Protein AF-A0A7X8UPL4-F1 (afdb_monomer_lite)

Secondary structure (DSSP, 8-state):
----STTTTGGGS-HHHHHHHTT--HHHHHHHHHHHHHSTT-HHHHHHHHHHHHTT---S---SS-HHHHHHHHHHHHHHHHHHT--GGGT----

pLDDT: mean 85.67, std 16.48, range [38.94, 98.44]

Sequence (95 aa):
REVQEVDSASSKLPDDIRRFLDKMSNEERMLVVLKRELYEGSWSEMISDLRARLEGRPYIFKLAHRIADDLDRIERLKTFEDASRIDLGDFVTLD

Structure (mmCIF, N/CA/C/O backbone):
data_AF-A0A7X8UPL4-F1
#
_entry.id   AF-A0A7X8UPL4-F1
#
loop_
_atom_site.group_PDB
_atom_site.id
_atom_site.type_symb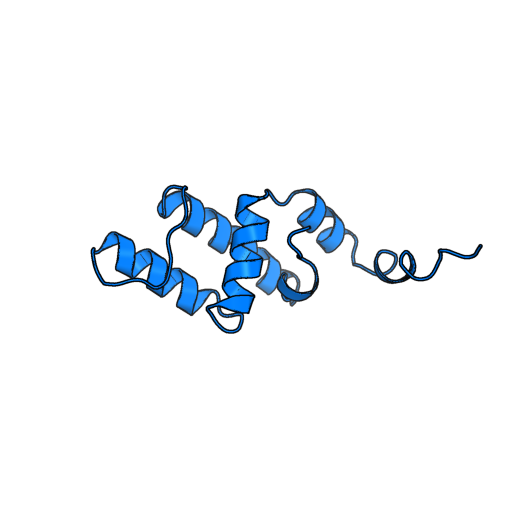ol
_atom_site.label_atom_id
_atom_site.label_alt_id
_atom_site.label_comp_id
_atom_site.label_asym_id
_atom_site.label_entity_id
_atom_site.label_seq_id
_atom_site.pdbx_PDB_ins_code
_atom_site.Cartn_x
_atom_site.Cartn_y
_atom_site.Cartn_z
_atom_site.occupancy
_atom_site.B_iso_or_equiv
_atom_site.auth_seq_id
_atom_site.auth_comp_id
_atom_site.auth_asym_id
_atom_site.auth_atom_id
_atom_site.pdbx_PDB_model_num
ATOM 1 N N . ARG A 1 1 ? 1.449 19.015 -34.784 1.00 49.84 1 ARG A N 1
ATOM 2 C CA . ARG A 1 1 ? 0.821 17.782 -34.261 1.00 49.84 1 ARG A CA 1
ATOM 3 C C . ARG A 1 1 ? 1.967 16.816 -34.043 1.00 49.84 1 ARG A C 1
ATOM 5 O O . ARG A 1 1 ? 2.398 16.224 -35.011 1.00 49.84 1 ARG A O 1
ATOM 12 N N . GLU A 1 2 ? 2.501 16.755 -32.832 1.00 38.94 2 GLU A N 1
ATOM 13 C CA . GLU A 1 2 ? 3.477 15.736 -32.437 1.00 38.94 2 GLU A CA 1
ATOM 14 C C . GLU A 1 2 ? 3.332 15.566 -30.926 1.00 38.94 2 GLU A C 1
ATOM 16 O O . GLU A 1 2 ? 3.916 16.267 -30.112 1.00 38.94 2 GLU A O 1
ATOM 21 N N . VAL A 1 3 ? 2.363 14.723 -30.586 1.00 49.47 3 VAL A N 1
ATOM 22 C CA . VAL A 1 3 ? 2.158 14.150 -29.259 1.00 49.47 3 VAL A CA 1
ATOM 23 C C . VAL A 1 3 ? 2.998 12.885 -29.272 1.00 49.47 3 VAL A C 1
ATOM 25 O O . VAL A 1 3 ? 2.527 11.873 -29.782 1.00 49.47 3 VAL A O 1
ATOM 28 N N . GLN A 1 4 ? 4.260 12.954 -28.841 1.00 48.25 4 GLN A N 1
ATOM 29 C CA . GLN A 1 4 ? 5.083 11.747 -28.718 1.00 48.25 4 GLN A CA 1
ATOM 30 C C . GLN A 1 4 ? 6.324 11.925 -27.826 1.00 48.25 4 GLN A C 1
ATOM 32 O O . GLN A 1 4 ? 7.436 11.625 -28.232 1.00 48.25 4 GLN A O 1
ATOM 37 N N . GLU A 1 5 ? 6.153 12.389 -26.587 1.00 42.94 5 GLU A N 1
ATOM 38 C CA . GLU A 1 5 ? 7.204 12.221 -25.557 1.00 42.94 5 GLU A CA 1
ATOM 39 C C . GLU A 1 5 ? 6.771 11.338 -24.383 1.00 42.94 5 GLU A C 1
ATOM 41 O O . GLU A 1 5 ? 7.606 10.882 -23.608 1.00 42.94 5 GLU A O 1
ATOM 46 N 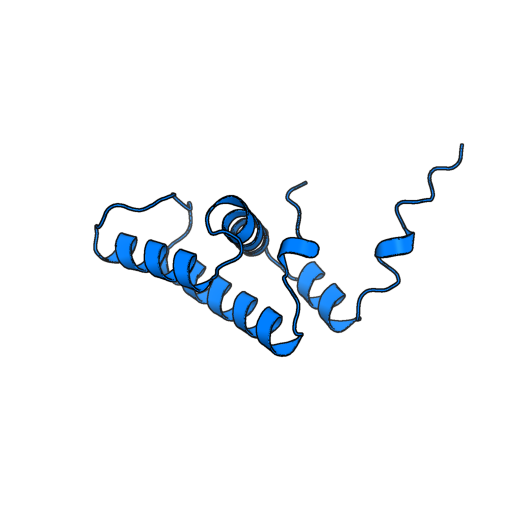N . VAL A 1 6 ? 5.483 11.005 -24.287 1.00 46.72 6 VAL A N 1
ATOM 47 C CA . VAL A 1 6 ? 4.937 10.221 -23.167 1.00 46.72 6 VAL A CA 1
ATOM 48 C C . VAL A 1 6 ? 5.190 8.708 -23.284 1.00 46.72 6 VAL A C 1
ATOM 50 O O . VAL A 1 6 ? 5.098 8.003 -22.287 1.00 46.72 6 VAL A O 1
ATOM 53 N N . ASP A 1 7 ? 5.576 8.203 -24.462 1.00 44.66 7 ASP A N 1
ATOM 54 C CA . ASP A 1 7 ? 5.724 6.755 -24.722 1.00 44.66 7 ASP A CA 1
ATOM 55 C C . ASP A 1 7 ? 7.108 6.176 -24.348 1.00 44.66 7 ASP A C 1
ATOM 57 O O . ASP A 1 7 ? 7.279 4.968 -24.185 1.00 44.66 7 ASP A O 1
ATOM 61 N N . SER A 1 8 ? 8.126 7.023 -24.180 1.00 44.25 8 SER A N 1
ATOM 62 C CA . SER A 1 8 ? 9.531 6.578 -24.112 1.00 44.25 8 SER A CA 1
ATOM 63 C C . SER A 1 8 ? 9.981 6.065 -22.737 1.00 44.25 8 SER A C 1
ATOM 65 O O . SER A 1 8 ? 11.040 5.441 -22.627 1.00 44.25 8 SER A O 1
ATOM 67 N N . ALA A 1 9 ? 9.213 6.334 -21.677 1.00 48.59 9 ALA A N 1
ATOM 68 C CA . ALA A 1 9 ? 9.524 5.873 -20.320 1.00 48.59 9 ALA A CA 1
ATOM 69 C C . ALA A 1 9 ? 8.978 4.459 -20.047 1.00 48.59 9 ALA A C 1
ATOM 71 O O . ALA A 1 9 ? 9.631 3.660 -19.377 1.00 48.59 9 ALA A O 1
ATOM 72 N N . SER A 1 10 ? 7.824 4.122 -20.634 1.00 47.66 10 SER A N 1
ATOM 73 C CA . SER A 1 10 ? 7.161 2.823 -20.452 1.00 47.66 10 SER A CA 1
ATOM 74 C C . SER A 1 10 ? 7.925 1.670 -21.124 1.00 47.66 10 SER A C 1
ATOM 76 O O . SER A 1 10 ? 7.928 0.541 -20.639 1.00 47.66 10 SER A O 1
ATOM 78 N N . SER A 1 11 ? 8.683 1.953 -22.192 1.00 53.16 11 SER A N 1
ATOM 79 C CA . SER A 1 11 ? 9.418 0.938 -22.961 1.00 53.16 11 SER A CA 1
ATOM 80 C C . SER A 1 11 ? 10.744 0.471 -22.333 1.00 53.16 11 SER A C 1
ATOM 82 O O . SER A 1 11 ? 11.478 -0.285 -22.972 1.00 53.16 11 SER A O 1
ATOM 84 N N . LYS A 1 12 ? 11.102 0.940 -21.128 1.00 69.31 12 LYS A N 1
ATOM 85 C CA . LYS A 1 12 ? 12.365 0.589 -20.441 1.00 69.31 12 LYS A CA 1
ATOM 86 C C . LYS A 1 12 ? 12.184 -0.145 -19.114 1.00 69.31 12 LYS A C 1
ATOM 88 O O . LYS A 1 12 ? 13.182 -0.554 -18.522 1.00 69.31 12 LYS A O 1
ATOM 93 N N . LEU A 1 13 ? 10.952 -0.309 -18.639 1.00 78.06 13 LEU A N 1
ATOM 94 C CA . LEU A 1 13 ? 10.700 -1.031 -17.398 1.00 78.06 13 LEU A CA 1
ATOM 95 C C . LEU A 1 13 ? 10.930 -2.533 -17.597 1.00 78.06 13 LEU A C 1
ATOM 97 O O . LEU A 1 13 ? 10.429 -3.097 -18.574 1.00 78.06 13 LEU A O 1
ATOM 101 N N . PRO A 1 14 ? 11.650 -3.195 -16.675 1.00 89.56 14 PRO A N 1
ATOM 102 C CA . PRO A 1 14 ? 11.676 -4.643 -16.601 1.00 89.56 14 PRO A CA 1
ATOM 103 C C . PRO A 1 14 ? 10.268 -5.243 -16.674 1.00 89.56 14 PRO A C 1
ATOM 105 O O . PRO A 1 14 ? 9.300 -4.750 -16.089 1.00 89.56 14 PRO A O 1
ATOM 108 N N . ASP A 1 15 ? 10.160 -6.317 -17.443 1.00 92.19 15 ASP A N 1
ATOM 109 C CA . ASP A 1 15 ? 8.893 -6.943 -17.814 1.00 92.19 15 ASP A CA 1
ATOM 110 C C . ASP A 1 15 ? 8.109 -7.482 -16.602 1.00 92.19 15 ASP A C 1
ATOM 112 O O . ASP A 1 15 ? 6.881 -7.567 -16.621 1.00 92.19 15 ASP A O 1
ATOM 116 N N . ASP A 1 16 ? 8.816 -7.877 -15.546 1.00 92.69 16 ASP A N 1
ATOM 117 C CA . ASP A 1 16 ? 8.262 -8.282 -14.256 1.00 92.69 16 ASP A CA 1
ATOM 118 C C . ASP A 1 16 ? 7.622 -7.108 -13.507 1.00 92.69 16 ASP A C 1
ATOM 120 O O . ASP A 1 16 ? 6.502 -7.263 -13.019 1.00 92.69 16 ASP A O 1
ATOM 124 N N . ILE A 1 17 ? 8.261 -5.933 -13.502 1.00 94.50 17 ILE A N 1
ATOM 125 C CA . ILE A 1 17 ? 7.712 -4.706 -12.907 1.00 94.50 17 ILE A CA 1
ATOM 126 C C . ILE A 1 17 ? 6.444 -4.289 -13.642 1.00 94.50 17 ILE A C 1
ATOM 128 O O . ILE A 1 17 ? 5.398 -4.125 -13.015 1.00 94.50 17 ILE A O 1
ATOM 132 N N . ARG A 1 18 ? 6.486 -4.220 -14.977 1.00 94.50 18 ARG A N 1
ATOM 133 C CA . ARG A 1 18 ? 5.306 -3.870 -15.781 1.00 94.50 18 ARG A CA 1
ATOM 134 C C . ARG A 1 18 ? 4.134 -4.817 -15.514 1.00 94.50 18 ARG A C 1
ATOM 136 O O . ARG A 1 18 ? 3.033 -4.371 -15.211 1.00 94.50 18 ARG A O 1
ATOM 143 N N . ARG A 1 19 ? 4.378 -6.135 -15.532 1.00 95.50 19 ARG A N 1
ATOM 144 C CA . ARG A 1 19 ? 3.338 -7.136 -15.233 1.00 95.50 19 ARG A CA 1
ATOM 145 C C . ARG A 1 19 ? 2.796 -7.044 -13.810 1.00 95.50 19 ARG A C 1
ATOM 147 O O . ARG A 1 19 ? 1.658 -7.454 -13.586 1.00 95.50 19 ARG A O 1
ATOM 154 N N . PHE A 1 20 ? 3.603 -6.602 -12.850 1.00 97.00 20 PHE A N 1
ATOM 155 C CA . PHE A 1 20 ? 3.145 -6.400 -11.482 1.00 97.00 20 PHE A CA 1
ATOM 156 C C . PHE A 1 20 ? 2.220 -5.183 -11.395 1.00 97.00 20 PHE A C 1
ATOM 158 O O . PHE A 1 20 ? 1.110 -5.322 -10.882 1.00 97.00 20 PHE A O 1
ATOM 165 N N . LEU A 1 21 ? 2.631 -4.045 -11.970 1.00 95.88 21 LEU A N 1
ATOM 166 C CA . LEU A 1 21 ? 1.850 -2.801 -12.028 1.00 95.88 21 LEU A CA 1
ATOM 167 C C . LEU A 1 21 ? 0.496 -2.990 -12.735 1.00 95.88 21 LEU A C 1
ATOM 169 O O . LEU A 1 21 ? -0.529 -2.499 -12.255 1.00 95.88 21 LEU A O 1
ATOM 173 N N . ASP A 1 22 ? 0.476 -3.758 -13.829 1.00 95.25 22 ASP A N 1
ATOM 174 C CA . ASP A 1 22 ? -0.738 -4.089 -14.593 1.00 95.25 22 ASP A CA 1
ATOM 175 C C . ASP A 1 22 ? -1.760 -4.898 -13.776 1.00 95.25 22 ASP A C 1
ATOM 177 O O . ASP A 1 22 ? -2.953 -4.889 -14.073 1.00 95.25 22 ASP A O 1
ATOM 181 N N . LYS A 1 23 ? -1.304 -5.625 -12.749 1.00 96.19 23 LYS A N 1
ATOM 182 C CA . LYS A 1 23 ? -2.147 -6.488 -11.9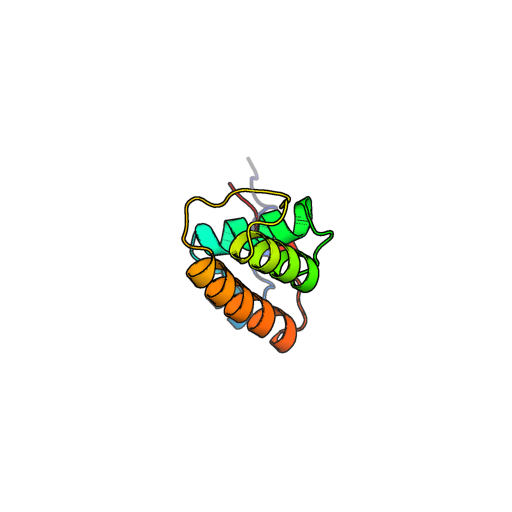06 1.00 96.19 23 LYS A CA 1
ATOM 183 C C . LYS A 1 23 ? -2.533 -5.853 -10.575 1.00 96.19 23 LYS A C 1
ATOM 185 O O . LYS A 1 23 ? -3.270 -6.483 -9.820 1.00 96.19 23 LYS A O 1
ATOM 190 N N . MET A 1 24 ? -2.020 -4.664 -10.264 1.00 96.81 24 MET A N 1
ATOM 191 C CA . MET A 1 24 ? -2.370 -3.975 -9.027 1.00 96.81 24 MET A CA 1
ATOM 192 C C . MET A 1 24 ? -3.831 -3.539 -9.052 1.00 96.81 24 MET A C 1
ATOM 194 O O . MET A 1 24 ? -4.283 -2.883 -9.991 1.00 96.81 24 MET A O 1
ATOM 198 N N . SER A 1 25 ? -4.537 -3.861 -7.977 1.00 95.12 25 SER A N 1
ATOM 199 C CA . SER A 1 25 ? -5.857 -3.308 -7.681 1.00 95.12 25 SER A CA 1
ATOM 200 C C . SER A 1 25 ? -5.786 -1.808 -7.371 1.00 95.12 25 SER A C 1
ATOM 202 O O . SER A 1 25 ? -4.723 -1.266 -7.053 1.00 95.12 25 SER A O 1
ATOM 204 N N . ASN A 1 26 ? -6.932 -1.125 -7.427 1.00 93.19 26 ASN A N 1
ATOM 205 C CA . ASN A 1 26 ? -7.016 0.292 -7.063 1.00 93.19 26 ASN A CA 1
ATOM 206 C C . ASN A 1 26 ? -6.669 0.509 -5.586 1.00 93.19 26 ASN A C 1
ATOM 208 O O . ASN A 1 26 ? -6.033 1.498 -5.238 1.00 93.19 26 ASN A O 1
ATOM 212 N N . GLU A 1 27 ? -7.043 -0.436 -4.728 1.00 93.38 27 GLU A N 1
ATOM 213 C CA . GLU A 1 27 ? -6.719 -0.443 -3.307 1.00 93.38 27 GLU A CA 1
ATOM 214 C C . GLU A 1 27 ? -5.208 -0.517 -3.079 1.00 93.38 27 GLU A C 1
ATOM 216 O O . GLU A 1 27 ? -4.658 0.266 -2.311 1.00 93.38 27 GLU A O 1
ATOM 221 N N . GLU A 1 28 ? -4.511 -1.407 -3.786 1.00 96.44 28 GLU A N 1
ATOM 222 C CA . GLU A 1 28 ? -3.049 -1.498 -3.718 1.00 96.44 28 GLU A CA 1
ATOM 223 C C . GLU A 1 28 ? -2.368 -0.234 -4.243 1.00 96.44 28 GLU A C 1
ATOM 225 O O . GLU A 1 28 ? -1.415 0.248 -3.634 1.00 96.44 28 GLU A O 1
ATOM 230 N N . ARG A 1 29 ? -2.868 0.340 -5.344 1.00 96.62 29 ARG A N 1
ATOM 231 C CA . ARG A 1 29 ? -2.346 1.606 -5.878 1.00 96.62 29 ARG A CA 1
ATOM 232 C C . ARG A 1 29 ? -2.527 2.750 -4.884 1.00 96.62 29 ARG A C 1
ATOM 234 O O . ARG A 1 29 ? -1.590 3.502 -4.635 1.00 96.62 29 ARG A O 1
ATOM 241 N N . MET A 1 30 ? -3.701 2.836 -4.263 1.00 94.62 30 MET A N 1
ATOM 242 C CA . MET A 1 30 ? -3.991 3.810 -3.214 1.00 94.62 30 MET A CA 1
ATOM 243 C C . MET A 1 30 ? -3.041 3.649 -2.021 1.00 94.62 30 MET A C 1
ATOM 245 O O . MET A 1 30 ? -2.512 4.643 -1.535 1.00 94.62 30 MET A O 1
ATOM 249 N N . LEU A 1 31 ? -2.770 2.417 -1.573 1.00 96.06 31 LEU A N 1
ATOM 250 C CA . LEU A 1 31 ? -1.818 2.154 -0.486 1.00 96.06 31 LEU A CA 1
ATOM 251 C C . LEU A 1 31 ? -0.406 2.657 -0.817 1.00 96.06 31 LEU A C 1
ATOM 253 O O . LEU A 1 31 ? 0.225 3.278 0.035 1.00 96.06 31 LEU A O 1
ATOM 257 N N . VAL A 1 32 ? 0.071 2.441 -2.048 1.00 97.56 32 VAL A N 1
ATOM 258 C CA . VAL A 1 32 ? 1.376 2.953 -2.504 1.00 97.56 32 VAL A CA 1
ATOM 259 C C . VAL A 1 32 ? 1.416 4.482 -2.491 1.00 97.56 32 VAL A C 1
ATOM 261 O O . VAL A 1 32 ? 2.384 5.064 -2.001 1.00 97.56 32 VAL A O 1
ATOM 264 N N . VAL A 1 33 ? 0.359 5.149 -2.964 1.00 95.44 33 VAL A N 1
ATOM 265 C CA . VAL A 1 33 ? 0.293 6.617 -2.919 1.00 95.44 33 VAL A CA 1
ATOM 266 C C . VAL A 1 33 ? 0.272 7.123 -1.478 1.00 95.44 33 VAL A C 1
ATOM 268 O O . VAL A 1 33 ? 1.033 8.018 -1.129 1.00 95.44 33 VAL A O 1
ATOM 271 N N . LEU A 1 34 ? -0.521 6.514 -0.598 1.00 94.19 34 LEU A N 1
ATOM 272 C CA . LEU A 1 34 ? -0.574 6.906 0.812 1.00 94.19 34 LEU A CA 1
ATOM 273 C C . LEU A 1 34 ? 0.764 6.711 1.527 1.00 94.19 34 LEU A C 1
ATOM 275 O O . LEU A 1 34 ? 1.158 7.580 2.303 1.00 94.19 34 LEU A O 1
ATOM 279 N N . LYS A 1 35 ? 1.480 5.615 1.243 1.00 96.38 35 LYS A N 1
ATOM 280 C CA . LYS A 1 35 ? 2.847 5.388 1.737 1.00 96.38 35 LYS A CA 1
ATOM 281 C C . LYS A 1 35 ? 3.743 6.587 1.422 1.00 96.38 35 LYS A C 1
ATOM 283 O O . LYS A 1 35 ? 4.442 7.088 2.298 1.00 96.38 35 LYS A O 1
ATOM 288 N N . ARG A 1 36 ? 3.712 7.052 0.173 1.00 96.06 36 ARG A N 1
ATOM 289 C CA . ARG A 1 36 ? 4.535 8.169 -0.299 1.00 96.06 36 ARG A CA 1
ATOM 290 C C . ARG A 1 36 ? 4.138 9.497 0.345 1.00 96.06 36 ARG A C 1
ATOM 292 O O . ARG A 1 36 ? 5.007 10.225 0.807 1.00 96.06 36 ARG A O 1
ATOM 299 N N . GLU A 1 37 ? 2.843 9.796 0.388 1.00 93.56 37 GLU A N 1
ATOM 300 C CA . GLU A 1 37 ? 2.348 11.115 0.797 1.00 93.56 37 GLU A CA 1
ATOM 301 C C . GLU A 1 37 ? 2.260 11.301 2.322 1.00 93.56 37 GLU A C 1
ATOM 303 O O . GLU A 1 37 ? 2.379 12.424 2.804 1.00 93.56 37 GLU A O 1
ATOM 308 N N . LEU A 1 38 ? 2.037 10.228 3.093 1.00 94.19 38 LEU A N 1
ATOM 309 C CA . LEU A 1 38 ? 1.781 10.313 4.542 1.00 94.19 38 LEU A CA 1
ATOM 310 C C . LEU A 1 38 ? 2.867 9.681 5.416 1.00 94.19 38 LEU A C 1
ATOM 312 O O . LEU A 1 38 ? 2.938 10.000 6.600 1.00 94.19 38 LEU A O 1
ATOM 316 N N . TYR A 1 39 ? 3.677 8.782 4.854 1.00 95.00 39 TYR A N 1
ATOM 317 C CA . TYR A 1 39 ? 4.647 7.973 5.601 1.00 95.00 39 TYR A CA 1
ATOM 318 C C . TYR A 1 39 ? 6.069 8.099 5.049 1.00 95.00 39 TYR A C 1
ATOM 320 O O . TYR A 1 39 ? 6.885 7.209 5.255 1.00 95.00 39 TYR A O 1
ATOM 328 N N . GLU A 1 40 ? 6.361 9.152 4.278 1.00 94.94 40 GLU A N 1
ATOM 329 C CA . GLU A 1 40 ? 7.699 9.419 3.720 1.00 94.94 40 GLU A CA 1
ATOM 330 C C . GLU A 1 40 ? 8.293 8.220 2.943 1.00 94.94 40 GLU A C 1
ATOM 332 O O . GLU A 1 40 ? 9.505 8.015 2.899 1.00 94.94 40 GLU A O 1
ATOM 337 N N . GLY A 1 41 ? 7.433 7.392 2.335 1.00 95.69 41 GLY A N 1
ATOM 338 C CA . GLY A 1 41 ? 7.836 6.178 1.617 1.00 95.69 41 GLY A CA 1
ATOM 339 C C . GLY A 1 41 ? 7.988 4.919 2.490 1.00 95.69 41 GLY A C 1
ATOM 340 O O . GLY A 1 41 ? 8.325 3.852 1.976 1.00 95.69 41 GLY A O 1
ATOM 341 N N . SER A 1 42 ? 7.698 4.989 3.789 1.00 97.06 42 SER A N 1
ATOM 342 C CA . SER A 1 42 ? 7.916 3.909 4.752 1.00 97.06 42 SER A CA 1
ATOM 343 C C . SER A 1 42 ? 6.709 2.981 4.934 1.00 97.06 42 SER A C 1
ATOM 345 O O . SER A 1 42 ? 5.709 3.320 5.572 1.00 97.06 42 SER A O 1
ATOM 347 N N . TRP A 1 43 ? 6.831 1.730 4.475 1.00 97.75 43 TRP A N 1
ATOM 348 C CA . TRP A 1 43 ? 5.838 0.692 4.788 1.00 97.75 43 TRP A CA 1
ATOM 349 C C . TRP A 1 43 ? 5.760 0.364 6.279 1.00 97.75 43 TRP A C 1
ATOM 351 O O . TRP A 1 43 ? 4.687 0.032 6.776 1.00 97.75 43 TRP A O 1
ATOM 361 N N . SER A 1 44 ? 6.879 0.421 7.006 1.00 96.75 44 SER A N 1
ATOM 362 C CA . SER A 1 44 ? 6.904 0.033 8.420 1.00 96.75 44 SER A CA 1
ATOM 363 C C . SER A 1 44 ? 6.096 0.999 9.286 1.00 96.75 44 SER A C 1
ATOM 365 O O . SER A 1 44 ? 5.377 0.554 10.183 1.00 96.75 44 SER A O 1
ATOM 367 N N . GLU A 1 45 ? 6.154 2.296 8.987 1.00 95.75 45 GLU A N 1
ATOM 368 C CA . GLU A 1 45 ? 5.354 3.309 9.677 1.00 95.75 45 GLU A CA 1
ATOM 369 C C . GLU A 1 45 ? 3.865 3.149 9.367 1.00 95.75 45 GLU A C 1
ATOM 371 O O . GLU A 1 45 ? 3.043 3.138 10.286 1.00 95.75 45 GLU A O 1
ATOM 376 N N . MET A 1 46 ? 3.520 2.901 8.101 1.00 95.44 46 MET A N 1
ATOM 377 C CA . MET A 1 46 ? 2.141 2.633 7.696 1.00 95.44 46 MET A CA 1
ATOM 378 C C . MET A 1 46 ? 1.564 1.384 8.381 1.00 95.44 46 MET A C 1
ATOM 380 O O . MET A 1 46 ? 0.448 1.412 8.902 1.00 95.44 46 MET A O 1
ATOM 384 N N . ILE A 1 47 ? 2.332 0.290 8.446 1.00 95.69 47 ILE A N 1
ATOM 385 C CA . ILE A 1 47 ? 1.937 -0.938 9.156 1.00 95.69 47 ILE A CA 1
ATOM 386 C C . ILE A 1 47 ? 1.742 -0.663 10.651 1.00 95.69 47 ILE A C 1
ATOM 388 O O . ILE A 1 47 ? 0.791 -1.174 11.250 1.00 95.69 47 ILE A O 1
ATOM 392 N N . SER A 1 48 ? 2.630 0.126 11.262 1.00 93.19 48 SER A N 1
ATOM 393 C CA . SER A 1 48 ? 2.530 0.505 12.675 1.00 93.19 48 SER A CA 1
ATOM 394 C C . SER A 1 48 ? 1.220 1.246 12.962 1.00 93.19 48 SER A C 1
ATOM 396 O O . SER A 1 48 ? 0.500 0.880 13.893 1.00 93.19 48 SER A O 1
ATOM 398 N N . ASP A 1 49 ? 0.853 2.212 12.117 1.00 91.38 49 ASP A N 1
ATOM 399 C CA . ASP A 1 49 ? -0.383 2.989 12.261 1.00 91.38 49 ASP A CA 1
ATOM 400 C C . ASP A 1 49 ? -1.645 2.123 12.077 1.00 91.38 49 ASP A C 1
ATOM 402 O O . ASP A 1 49 ? -2.581 2.170 12.881 1.00 91.38 49 ASP A O 1
ATOM 406 N N . LEU A 1 50 ? -1.646 1.231 11.078 1.00 91.31 50 LEU A N 1
ATOM 407 C CA . LEU A 1 50 ? -2.738 0.273 10.868 1.00 91.31 50 LEU A CA 1
ATOM 408 C C . LEU A 1 50 ? -2.925 -0.667 12.069 1.00 91.31 50 LEU A C 1
ATOM 410 O O . LEU A 1 50 ? -4.058 -0.940 12.478 1.00 91.31 50 LEU A O 1
ATOM 414 N N . ARG A 1 51 ? -1.830 -1.136 12.679 1.00 90.81 51 ARG A N 1
ATOM 415 C CA . ARG A 1 51 ? -1.881 -1.957 13.899 1.00 90.81 51 ARG A CA 1
ATOM 416 C C . ARG A 1 51 ? -2.368 -1.157 15.106 1.00 90.81 51 ARG A C 1
ATOM 418 O O . ARG A 1 51 ? -3.209 -1.653 15.851 1.00 90.81 51 ARG A O 1
ATOM 425 N N . ALA A 1 52 ? -1.931 0.092 15.259 1.00 88.75 52 ALA A N 1
ATOM 426 C CA . ALA A 1 52 ? -2.414 0.981 16.314 1.00 88.75 52 ALA A CA 1
ATOM 427 C C . ALA A 1 52 ? -3.939 1.185 16.228 1.00 88.75 52 ALA A C 1
ATOM 429 O O . ALA A 1 52 ? -4.636 1.163 17.247 1.00 88.75 52 ALA A O 1
ATOM 430 N N . ARG A 1 53 ? -4.481 1.283 15.007 1.00 87.00 53 ARG A N 1
ATOM 431 C CA . ARG A 1 53 ? -5.926 1.377 14.760 1.00 87.00 53 ARG A CA 1
ATOM 432 C C . ARG A 1 53 ? -6.695 0.120 15.183 1.00 87.00 53 ARG A C 1
ATOM 434 O O . ARG A 1 53 ? -7.803 0.257 15.701 1.00 87.00 53 ARG A O 1
ATOM 441 N N . LEU A 1 54 ? -6.136 -1.083 15.009 1.00 84.19 54 LEU A N 1
ATOM 442 C CA . LEU A 1 54 ? -6.741 -2.328 15.522 1.00 84.19 54 LEU A CA 1
ATOM 443 C C . LEU A 1 54 ? -6.834 -2.337 17.053 1.00 84.19 54 LEU A C 1
ATOM 445 O O . LEU A 1 54 ? -7.775 -2.895 17.612 1.00 84.19 54 LEU A O 1
ATOM 449 N N . GLU A 1 55 ? -5.888 -1.683 17.721 1.00 85.56 55 GLU A N 1
ATOM 450 C CA . GLU A 1 55 ? -5.849 -1.543 19.178 1.00 85.56 55 GLU A CA 1
ATOM 451 C C . GLU A 1 55 ? -6.711 -0.380 19.707 1.00 85.56 55 GLU A C 1
ATOM 453 O O . GLU A 1 55 ? -6.745 -0.135 20.911 1.00 85.56 55 GLU A O 1
ATOM 458 N N . GLY A 1 56 ? -7.404 0.358 18.831 1.00 81.12 56 GLY A N 1
ATOM 459 C CA . GLY A 1 56 ? -8.219 1.516 19.214 1.00 81.12 56 GLY A CA 1
ATOM 460 C C . GLY A 1 56 ? -7.410 2.763 19.588 1.00 81.12 56 GLY A C 1
ATOM 461 O O . GLY A 1 56 ? -7.949 3.671 20.225 1.00 81.12 56 GLY A O 1
ATOM 462 N N . ARG A 1 57 ? -6.129 2.830 19.208 1.00 79.00 57 ARG A N 1
ATOM 463 C CA . ARG A 1 57 ? -5.284 4.016 19.407 1.00 79.00 57 ARG A CA 1
ATOM 464 C C . ARG A 1 57 ? -5.560 5.077 18.328 1.00 79.00 57 ARG A C 1
ATOM 466 O O . ARG A 1 57 ? -6.105 4.740 17.274 1.00 79.00 57 ARG A O 1
ATOM 473 N N . PRO A 1 58 ? -5.198 6.354 18.564 1.00 75.88 58 PRO A N 1
ATOM 474 C CA . PRO A 1 58 ? -5.208 7.375 17.517 1.00 75.88 58 PRO A CA 1
ATOM 475 C C . PRO A 1 58 ? -4.387 6.930 16.298 1.00 75.88 58 PRO A C 1
ATOM 477 O O . PRO A 1 58 ? -3.343 6.306 16.471 1.00 75.88 58 PRO A O 1
ATOM 480 N N . TYR A 1 59 ? -4.870 7.252 15.098 1.00 73.50 59 TYR A N 1
ATOM 481 C CA . TYR A 1 59 ? -4.270 6.872 13.813 1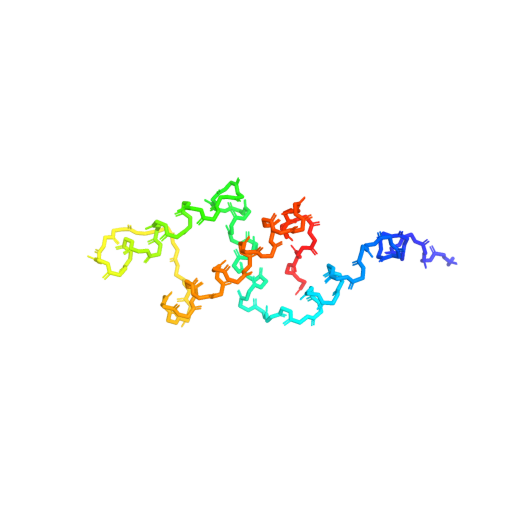.00 73.50 59 TYR A CA 1
ATOM 482 C C . TYR A 1 59 ? -4.346 8.029 12.810 1.00 73.50 59 TYR A C 1
ATOM 484 O O . TYR A 1 59 ? -5.126 8.967 13.006 1.00 73.50 59 TYR A O 1
ATOM 492 N N . ILE A 1 60 ? -3.565 7.954 11.730 1.00 71.94 60 ILE A N 1
ATOM 493 C CA . ILE A 1 60 ? -3.370 9.065 10.786 1.00 71.94 60 ILE A CA 1
ATOM 494 C C . ILE A 1 60 ? -4.509 9.160 9.752 1.00 71.94 60 ILE A C 1
ATOM 496 O O . ILE A 1 60 ? -4.938 10.267 9.426 1.00 71.94 60 ILE A O 1
ATOM 500 N N . PHE A 1 61 ? -5.059 8.039 9.255 1.00 70.56 61 PHE A N 1
ATOM 501 C CA . PHE A 1 61 ? -6.083 8.063 8.189 1.00 70.56 61 PHE A CA 1
ATOM 502 C C . PHE A 1 61 ? -7.059 6.856 8.166 1.00 70.56 61 PHE A C 1
ATOM 504 O O . PHE A 1 61 ? -6.840 5.825 8.804 1.00 70.56 61 PHE A O 1
ATOM 511 N N . LYS A 1 62 ? -8.177 6.964 7.419 1.00 68.38 62 LYS A N 1
ATOM 512 C CA . LYS A 1 62 ? -9.185 5.888 7.259 1.00 68.38 62 LYS A CA 1
ATOM 513 C C . LYS A 1 62 ? -9.246 5.337 5.831 1.00 68.38 62 LYS A C 1
ATOM 515 O O . LYS A 1 62 ? -9.664 6.049 4.924 1.00 68.38 62 LYS A O 1
ATOM 520 N N . LEU A 1 63 ? -8.995 4.036 5.676 1.00 69.38 63 LEU A N 1
ATOM 521 C CA . LEU A 1 63 ? -9.440 3.245 4.517 1.00 69.38 63 LEU A CA 1
ATOM 522 C C . LEU A 1 63 ? -10.862 2.714 4.719 1.00 69.38 63 LEU A C 1
ATOM 524 O O . LEU A 1 63 ? -11.277 2.446 5.854 1.00 69.38 63 LEU A O 1
ATOM 528 N N . ALA A 1 64 ? -11.585 2.562 3.607 1.00 66.50 64 ALA A N 1
ATOM 529 C CA . ALA A 1 64 ? -12.913 1.949 3.558 1.00 66.50 64 ALA A CA 1
ATOM 530 C C . ALA A 1 64 ? -12.871 0.412 3.701 1.00 66.50 64 ALA A C 1
ATOM 532 O O . ALA A 1 64 ? -13.893 -0.199 4.014 1.00 66.50 64 ALA A O 1
ATOM 533 N N . HIS A 1 65 ? -11.703 -0.205 3.493 1.00 72.06 65 HIS A N 1
ATOM 534 C CA . HIS A 1 65 ? -11.499 -1.653 3.564 1.00 72.06 65 HIS A CA 1
ATOM 535 C C . HIS A 1 65 ? -11.163 -2.126 4.985 1.00 72.06 65 HIS A C 1
ATOM 537 O O . HIS A 1 65 ? -10.907 -1.333 5.898 1.00 72.06 65 HIS A O 1
ATOM 543 N N . ARG A 1 66 ? -11.218 -3.447 5.200 1.00 83.69 66 ARG A N 1
ATOM 544 C CA . ARG A 1 66 ? -10.818 -4.049 6.476 1.00 83.69 66 ARG A CA 1
ATOM 545 C C . ARG A 1 66 ? -9.303 -3.923 6.621 1.00 83.69 66 ARG A C 1
ATOM 547 O O . ARG A 1 66 ? -8.574 -4.312 5.721 1.00 83.69 66 ARG A O 1
ATOM 554 N N . ILE A 1 67 ? -8.846 -3.474 7.792 1.00 88.19 67 ILE A N 1
ATOM 555 C CA . ILE A 1 67 ? -7.416 -3.276 8.090 1.00 88.19 67 ILE A CA 1
ATOM 556 C C . ILE A 1 67 ? -6.590 -4.548 7.834 1.00 88.19 67 ILE A C 1
ATOM 558 O O . ILE A 1 67 ? -5.460 -4.452 7.374 1.00 88.19 67 ILE A O 1
ATOM 562 N N . ALA A 1 68 ? -7.148 -5.732 8.109 1.00 89.44 68 ALA A N 1
ATOM 563 C CA . ALA A 1 68 ? -6.479 -7.004 7.831 1.00 89.44 68 ALA A CA 1
ATOM 564 C C . ALA A 1 68 ? -6.173 -7.187 6.333 1.00 89.44 68 ALA A C 1
ATOM 566 O O . ALA A 1 68 ? -5.046 -7.520 5.987 1.00 89.44 68 ALA A O 1
ATOM 567 N N . ASP A 1 69 ? -7.132 -6.877 5.456 1.00 92.75 69 ASP A N 1
ATOM 568 C CA . ASP A 1 69 ? -6.942 -6.972 4.005 1.00 92.75 69 ASP A CA 1
ATOM 569 C C . ASP A 1 69 ? -5.863 -5.984 3.528 1.00 92.75 69 ASP A C 1
ATOM 571 O O . ASP A 1 69 ? -5.085 -6.289 2.628 1.00 92.75 69 ASP A O 1
ATOM 575 N N . ASP A 1 70 ? -5.800 -4.792 4.132 1.00 93.19 70 ASP A N 1
ATOM 576 C CA . ASP A 1 70 ? -4.784 -3.789 3.800 1.00 93.19 70 ASP A CA 1
ATOM 577 C C . ASP A 1 70 ? -3.385 -4.215 4.259 1.00 93.19 70 ASP A C 1
ATOM 579 O O . ASP A 1 70 ? -2.416 -3.991 3.537 1.00 93.19 70 ASP A O 1
ATOM 583 N N . LEU A 1 71 ? -3.268 -4.886 5.409 1.00 94.94 71 LEU A N 1
ATOM 584 C CA . LEU A 1 71 ? -2.003 -5.475 5.857 1.00 94.94 71 LEU A CA 1
ATOM 585 C C . LEU A 1 71 ? -1.516 -6.567 4.893 1.00 94.94 71 LEU A C 1
ATOM 587 O O . LEU A 1 71 ? -0.339 -6.566 4.535 1.00 94.94 71 LEU A O 1
ATOM 591 N N . ASP A 1 72 ? -2.408 -7.441 4.418 1.00 96.12 72 ASP A N 1
ATOM 592 C CA . ASP A 1 72 ? -2.061 -8.487 3.444 1.00 96.12 72 ASP A CA 1
ATOM 593 C C . ASP A 1 72 ? -1.614 -7.888 2.097 1.00 96.12 72 ASP A C 1
ATOM 595 O O . ASP A 1 72 ? -0.639 -8.343 1.488 1.00 96.12 72 ASP A O 1
ATOM 599 N N . ARG A 1 73 ? -2.289 -6.823 1.638 1.00 97.06 73 ARG A N 1
ATOM 600 C CA . ARG A 1 73 ? -1.883 -6.062 0.444 1.00 97.06 73 ARG A CA 1
ATOM 601 C C . ARG A 1 73 ? -0.502 -5.438 0.626 1.00 97.06 73 ARG A C 1
ATOM 603 O O . ARG A 1 73 ? 0.341 -5.583 -0.257 1.00 97.06 73 ARG A O 1
ATOM 610 N N . ILE A 1 74 ? -0.250 -4.773 1.756 1.00 97.38 74 ILE A N 1
ATOM 611 C CA . ILE A 1 74 ? 1.051 -4.151 2.042 1.00 97.38 74 ILE A CA 1
ATOM 612 C C . ILE A 1 74 ? 2.160 -5.201 2.065 1.00 97.38 74 ILE A C 1
ATOM 614 O O . ILE A 1 74 ? 3.213 -4.965 1.482 1.00 97.38 74 ILE A O 1
ATOM 618 N N . GLU A 1 75 ? 1.934 -6.368 2.669 1.00 97.94 75 GLU A N 1
ATOM 619 C CA . GLU A 1 75 ? 2.933 -7.442 2.703 1.00 97.94 75 GLU A CA 1
ATOM 620 C C . GLU A 1 75 ? 3.325 -7.882 1.283 1.00 97.94 75 GLU A C 1
ATOM 622 O O . GLU A 1 75 ? 4.512 -7.994 0.959 1.00 97.94 75 GLU A O 1
ATOM 627 N N . ARG A 1 76 ? 2.334 -8.056 0.397 1.00 98.06 76 ARG A N 1
ATOM 628 C CA . ARG A 1 76 ? 2.560 -8.370 -1.022 1.00 98.06 76 ARG A CA 1
ATOM 629 C C . ARG A 1 76 ? 3.362 -7.275 -1.731 1.00 98.06 76 ARG A C 1
ATOM 631 O O . ARG A 1 76 ? 4.292 -7.594 -2.472 1.00 98.06 76 ARG A O 1
ATOM 638 N N . LEU A 1 77 ? 2.999 -6.008 -1.529 1.00 98.44 77 LEU A N 1
ATOM 639 C CA . LEU A 1 77 ? 3.652 -4.856 -2.162 1.00 98.44 77 LEU A CA 1
ATOM 640 C C . LEU A 1 77 ? 5.097 -4.703 -1.684 1.00 98.44 77 LEU A C 1
ATOM 642 O O . LEU A 1 77 ? 6.012 -4.632 -2.501 1.00 98.44 77 LEU A O 1
ATOM 646 N N . LYS A 1 78 ? 5.306 -4.741 -0.367 1.00 98.31 78 LYS A N 1
ATOM 647 C CA . LYS A 1 78 ? 6.622 -4.655 0.262 1.00 98.31 78 LYS A CA 1
ATOM 648 C C . LYS A 1 78 ? 7.535 -5.795 -0.194 1.00 98.31 78 LYS A C 1
ATOM 650 O O . LYS A 1 78 ? 8.685 -5.554 -0.546 1.00 98.31 78 LYS A O 1
ATOM 655 N N . THR A 1 79 ? 7.021 -7.026 -0.237 1.00 98.25 79 THR A N 1
ATOM 656 C CA . THR A 1 79 ? 7.785 -8.192 -0.711 1.00 98.25 79 THR A CA 1
ATOM 657 C C . THR A 1 79 ? 8.269 -7.996 -2.147 1.00 98.25 79 THR A C 1
ATOM 659 O O . THR A 1 79 ? 9.399 -8.356 -2.477 1.00 98.25 79 THR A O 1
ATOM 662 N N . PHE A 1 80 ? 7.427 -7.418 -3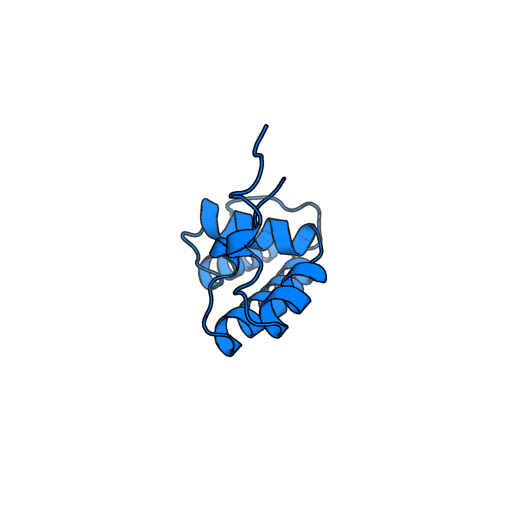.007 1.00 98.06 80 PHE A N 1
ATOM 663 C CA . PHE A 1 8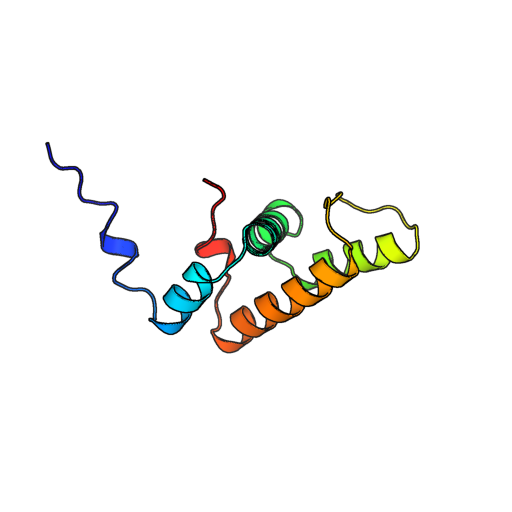0 ? 7.804 -7.128 -4.384 1.00 98.06 80 PHE A CA 1
ATOM 664 C C . PHE A 1 80 ? 8.867 -6.023 -4.477 1.00 98.06 80 PHE A C 1
ATOM 666 O O . PHE A 1 80 ? 9.868 -6.212 -5.164 1.00 98.06 80 PHE A O 1
ATOM 673 N N . GLU A 1 81 ? 8.696 -4.913 -3.750 1.00 97.75 81 GLU A N 1
ATOM 674 C CA . GLU A 1 81 ? 9.693 -3.833 -3.676 1.00 97.75 81 GLU A CA 1
ATOM 675 C C . GLU A 1 81 ? 11.063 -4.340 -3.212 1.00 97.75 81 GLU A C 1
ATOM 677 O O . GLU A 1 81 ? 12.074 -4.066 -3.861 1.00 97.75 81 GLU A O 1
ATOM 682 N N . ASP A 1 82 ? 11.100 -5.144 -2.144 1.00 97.50 82 ASP A N 1
ATOM 683 C CA . ASP A 1 82 ? 12.339 -5.713 -1.608 1.00 97.50 82 ASP A CA 1
ATOM 684 C C . ASP A 1 82 ? 13.027 -6.639 -2.631 1.00 97.50 82 ASP A C 1
ATOM 686 O O . ASP A 1 82 ? 14.248 -6.582 -2.814 1.00 97.50 82 ASP A O 1
ATOM 690 N N . ALA A 1 83 ? 12.253 -7.499 -3.307 1.00 97.19 83 ALA A N 1
ATOM 691 C CA . ALA A 1 83 ? 12.771 -8.472 -4.269 1.00 97.19 83 ALA A CA 1
ATOM 692 C C . ALA A 1 83 ? 13.310 -7.808 -5.546 1.00 97.19 83 ALA A C 1
ATOM 694 O O . ALA A 1 83 ? 14.358 -8.210 -6.057 1.00 97.19 83 ALA A O 1
ATOM 695 N N . SER A 1 84 ? 12.613 -6.785 -6.041 1.00 95.50 84 SER A N 1
ATOM 696 C CA . SER A 1 84 ? 12.980 -6.053 -7.256 1.00 95.50 84 SER A CA 1
ATOM 697 C C . SER A 1 84 ? 13.909 -4.862 -6.987 1.00 95.50 84 SER A C 1
ATOM 699 O O . SER A 1 84 ? 14.470 -4.317 -7.935 1.00 95.50 84 SER A O 1
ATOM 701 N N . ARG A 1 85 ? 14.129 -4.492 -5.715 1.00 95.75 85 ARG A N 1
ATOM 702 C CA . ARG A 1 85 ? 14.915 -3.326 -5.267 1.00 95.75 85 ARG A CA 1
ATOM 703 C C . ARG A 1 85 ? 14.436 -2.014 -5.889 1.00 95.75 85 ARG A C 1
ATOM 705 O O . ARG A 1 85 ? 15.236 -1.241 -6.418 1.00 95.75 85 ARG A O 1
ATOM 712 N N . ILE A 1 86 ? 13.130 -1.789 -5.828 1.00 95.69 86 ILE A N 1
ATOM 713 C CA . ILE A 1 86 ? 12.467 -0.590 -6.350 1.00 95.69 86 ILE A CA 1
ATOM 714 C C . ILE A 1 86 ? 11.543 0.021 -5.298 1.00 95.69 86 ILE A C 1
ATOM 716 O O . ILE A 1 86 ? 11.161 -0.662 -4.352 1.00 95.69 86 ILE A O 1
ATOM 720 N N . ASP A 1 87 ? 11.120 1.264 -5.518 1.00 96.38 87 ASP A N 1
ATOM 721 C CA . ASP A 1 87 ? 9.963 1.855 -4.847 1.00 96.38 87 ASP A CA 1
ATOM 722 C C . ASP A 1 87 ? 8.780 1.892 -5.829 1.00 96.38 87 ASP A C 1
ATOM 724 O O . ASP A 1 87 ? 8.877 2.475 -6.908 1.00 96.38 87 ASP A O 1
ATOM 728 N N . LEU A 1 88 ? 7.647 1.265 -5.491 1.00 97.00 88 LEU A N 1
ATOM 729 C CA . LEU A 1 88 ? 6.444 1.311 -6.330 1.00 97.00 88 LEU A CA 1
ATOM 730 C C . LEU A 1 88 ? 5.878 2.734 -6.445 1.00 97.00 88 LEU A C 1
ATOM 732 O O . LEU A 1 88 ? 5.211 3.044 -7.433 1.00 97.00 88 LEU A O 1
ATOM 736 N N . GLY A 1 89 ? 6.162 3.604 -5.474 1.00 95.81 89 GLY A N 1
ATOM 737 C CA . GLY A 1 89 ? 5.787 5.016 -5.471 1.00 95.81 89 GLY A CA 1
ATOM 738 C C . GLY A 1 89 ? 6.418 5.830 -6.601 1.00 95.81 89 GLY A C 1
ATOM 739 O O . GLY A 1 89 ? 5.891 6.888 -6.935 1.00 95.81 89 GLY A O 1
ATOM 740 N N . ASP A 1 90 ? 7.478 5.324 -7.237 1.00 94.38 90 ASP A N 1
ATOM 741 C CA . ASP A 1 90 ? 8.075 5.942 -8.428 1.00 94.38 90 ASP A CA 1
ATOM 742 C C . ASP A 1 90 ? 7.270 5.662 -9.712 1.00 94.38 90 ASP A C 1
ATOM 744 O O . ASP A 1 90 ? 7.474 6.323 -10.732 1.00 94.38 90 ASP A O 1
ATOM 748 N N . PHE A 1 91 ? 6.354 4.684 -9.681 1.00 94.12 91 PHE A N 1
ATOM 749 C CA . PHE A 1 91 ? 5.627 4.196 -10.862 1.00 94.12 91 PHE A CA 1
ATOM 750 C C . PHE A 1 91 ? 4.105 4.305 -10.750 1.00 94.12 91 PHE A C 1
ATOM 752 O O . PHE A 1 91 ? 3.411 4.187 -11.759 1.00 94.12 91 PHE A O 1
ATOM 759 N N . VAL A 1 92 ? 3.572 4.472 -9.539 1.00 94.25 92 VAL A N 1
ATOM 760 C CA . VAL A 1 92 ? 2.130 4.479 -9.281 1.00 94.25 92 VAL A CA 1
ATOM 761 C C . VAL A 1 92 ? 1.632 5.903 -9.052 1.00 94.25 92 VAL A C 1
ATOM 763 O O . VAL A 1 92 ? 2.020 6.562 -8.090 1.00 94.25 92 VAL A O 1
ATOM 766 N N . THR A 1 93 ? 0.695 6.335 -9.895 1.00 86.19 93 THR A N 1
ATOM 767 C CA . THR A 1 93 ? -0.118 7.546 -9.715 1.00 86.19 93 THR A CA 1
ATOM 768 C C . THR A 1 93 ? -1.601 7.182 -9.617 1.00 86.19 93 THR A C 1
ATOM 770 O O . THR A 1 93 ? -2.028 6.114 -10.070 1.00 86.19 93 THR A O 1
ATOM 773 N N . LEU A 1 94 ? -2.391 8.053 -8.983 1.00 79.25 94 LEU A N 1
ATOM 774 C CA . LEU A 1 94 ? -3.851 8.024 -9.076 1.00 79.25 94 LEU A CA 1
ATOM 775 C C . LEU A 1 94 ? -4.246 8.995 -10.189 1.00 79.25 94 LEU A C 1
ATOM 777 O O . LEU A 1 94 ? -4.103 10.204 -10.007 1.00 79.25 94 LEU A O 1
ATOM 781 N N . ASP A 1 95 ? -4.690 8.453 -11.318 1.00 60.72 95 ASP A N 1
ATOM 782 C CA . ASP A 1 95 ? -5.263 9.220 -12.429 1.00 60.72 95 ASP A CA 1
ATOM 783 C C . ASP A 1 95 ? -6.782 9.389 -12.255 1.00 60.72 95 ASP A C 1
ATOM 785 O O . ASP A 1 95 ? -7.440 8.431 -11.774 1.00 60.72 95 ASP A O 1
#

Foldseek 3Di:
DDPPPPPVVLVPDDPVLVVVVVPDDPLLLVLLQCCVPPVVLDLVVVLVQLVCVVVVHDHDDDDPDDSVVSVVSSVVQVVVCVVVVHRCNVPGDDD

Radius of gyration: 15.28 Å; chains: 1; bounding box: 28×26×54 Å